Protein AF-0000000087542275 (afdb_homodimer)

pLDDT: mean 75.34, std 24.08, range [30.52, 98.19]

Foldseek 3Di:
DDEAEDEPVVCVVCVVVLQVCLVVNKYFYDYVRHTDDIDHDPVVVCVQQVPDPVVVVLVPPVPRPPPPPPSPRPPPPPDPPPPD/DDEAEDEPVVCVVCVVVLQVCLVVNKYFYDYVRHTDDIDHDPVVVCVQQVPDPVVVVLVPPVPRPPPPPPSPRPPPPPDPPPPD

Structure (mmCIF, N/CA/C/O backbone):
data_AF-0000000087542275-model_v1
#
loop_
_entity.id
_entity.type
_entity.pdbx_description
1 polymer Antitoxin
#
loop_
_atom_site.group_PDB
_atom_site.id
_atom_site.type_symbol
_atom_site.label_atom_id
_atom_site.label_alt_id
_atom_site.label_comp_id
_atom_site.label_asym_id
_atom_site.label_entity_id
_atom_site.label_seq_id
_atom_site.pdbx_PDB_ins_code
_atom_site.Cartn_x
_atom_site.Cartn_y
_atom_site.Cartn_z
_atom_site.occupancy
_atom_site.B_iso_or_equiv
_atom_site.auth_seq_id
_atom_site.auth_comp_id
_atom_site.auth_asym_id
_atom_site.auth_atom_id
_atom_site.pdbx_PDB_model_num
ATOM 1 N N . MET A 1 1 ? 1.525 12.32 -10.102 1 66.62 1 MET A N 1
ATOM 2 C CA . MET A 1 1 ? 1.725 10.883 -9.914 1 66.62 1 MET A CA 1
ATOM 3 C C . MET A 1 1 ? 0.567 10.086 -10.516 1 66.62 1 MET A C 1
ATOM 5 O O . MET A 1 1 ? -0.573 10.555 -10.523 1 66.62 1 MET A O 1
ATOM 9 N N . SER A 1 2 ? 0.962 8.977 -11.32 1 83.31 2 SER A N 1
ATOM 10 C CA . SER A 1 2 ? -0.06 8.18 -11.992 1 83.31 2 SER A CA 1
ATOM 11 C C . SER A 1 2 ? -0.613 7.102 -11.07 1 83.31 2 SER A C 1
ATOM 13 O O . SER A 1 2 ? 0.097 6.602 -10.195 1 83.31 2 SER A O 1
ATOM 15 N N . ILE A 1 3 ? -1.904 7 -11.227 1 88.25 3 ILE A N 1
ATOM 16 C CA . ILE A 1 3 ? -2.547 5.922 -10.477 1 88.25 3 ILE A CA 1
ATOM 17 C C . ILE A 1 3 ? -2.74 4.711 -11.383 1 88.25 3 ILE A C 1
ATOM 19 O O . ILE A 1 3 ? -3.248 4.84 -12.5 1 88.25 3 ILE A O 1
ATOM 23 N N . THR A 1 4 ? -2.221 3.615 -10.953 1 93.44 4 THR A N 1
ATOM 24 C CA . THR A 1 4 ? -2.453 2.354 -11.648 1 93.44 4 THR A CA 1
ATOM 25 C C . THR A 1 4 ? -3.549 1.548 -10.953 1 93.44 4 THR A C 1
ATOM 27 O O . THR A 1 4 ? -3.605 1.499 -9.727 1 93.44 4 THR A O 1
ATOM 30 N N . THR A 1 5 ? -4.418 0.932 -11.773 1 93.69 5 THR A N 1
ATOM 31 C CA . THR A 1 5 ? -5.461 0.082 -11.211 1 93.69 5 THR A CA 1
ATOM 32 C C . THR A 1 5 ? -5.371 -1.332 -11.773 1 93.69 5 THR A C 1
ATOM 34 O O . THR A 1 5 ? -5.156 -1.512 -12.977 1 93.69 5 THR A O 1
ATOM 37 N N . MET A 1 6 ? -5.523 -2.291 -10.906 1 94.69 6 MET A N 1
ATOM 38 C CA . MET A 1 6 ? -5.578 -3.689 -11.32 1 94.69 6 MET A CA 1
ATOM 39 C C . MET A 1 6 ? -6.578 -4.473 -10.477 1 94.69 6 MET A C 1
ATOM 41 O O . MET A 1 6 ? -6.809 -4.141 -9.312 1 94.69 6 MET A O 1
ATOM 45 N N . SER A 1 7 ? -7.117 -5.484 -11.133 1 95.94 7 SER A N 1
ATOM 46 C CA . SER A 1 7 ? -7.984 -6.375 -10.367 1 95.94 7 SER A CA 1
ATOM 47 C C . SER A 1 7 ? -7.176 -7.27 -9.43 1 95.94 7 SER A C 1
ATOM 49 O O . SER A 1 7 ? -5.977 -7.473 -9.648 1 95.94 7 SER A O 1
ATOM 51 N N . SER A 1 8 ? -7.816 -7.758 -8.445 1 96.94 8 SER A N 1
ATOM 52 C CA . SER A 1 8 ? -7.191 -8.727 -7.551 1 96.94 8 SER A CA 1
ATOM 53 C C . SER A 1 8 ? -6.574 -9.883 -8.336 1 96.94 8 SER A C 1
ATOM 55 O O . SER A 1 8 ? -5.473 -10.336 -8.016 1 96.94 8 SER A O 1
ATOM 57 N N . ARG A 1 9 ? -7.285 -10.328 -9.383 1 96.19 9 ARG A N 1
ATOM 58 C CA . ARG A 1 9 ? -6.793 -11.422 -10.211 1 96.19 9 ARG A CA 1
ATOM 59 C C . ARG A 1 9 ? -5.5 -11.031 -10.922 1 96.19 9 ARG A C 1
ATOM 61 O O . ARG A 1 9 ? -4.527 -11.789 -10.906 1 96.19 9 ARG A O 1
ATOM 68 N N . GLU A 1 10 ? -5.512 -9.898 -11.547 1 96.31 10 GLU A N 1
ATOM 69 C CA . GLU A 1 10 ? -4.316 -9.398 -12.219 1 96.31 10 GLU A CA 1
ATOM 70 C C . GLU A 1 10 ? -3.154 -9.25 -11.234 1 96.31 10 GLU A C 1
ATOM 72 O O . GLU A 1 10 ? -2.023 -9.633 -11.539 1 96.31 10 GLU A O 1
ATOM 77 N N . PHE A 1 11 ? -3.43 -8.75 -10.102 1 97.56 11 PHE A N 1
ATOM 78 C CA . PHE A 1 11 ? -2.451 -8.531 -9.039 1 97.56 11 PHE A CA 1
ATOM 79 C C . PHE A 1 11 ? -1.828 -9.852 -8.602 1 97.56 11 PHE A C 1
ATOM 81 O O . PHE A 1 11 ? -0.606 -9.953 -8.469 1 97.56 11 PHE A O 1
ATOM 88 N N . ASN A 1 12 ? -2.662 -10.812 -8.398 1 96.19 12 ASN A N 1
ATOM 89 C CA . ASN A 1 12 ? -2.195 -12.133 -7.984 1 96.19 12 ASN A CA 1
ATOM 90 C C . ASN A 1 12 ? -1.297 -12.766 -9.039 1 96.19 12 ASN A C 1
ATOM 92 O O . ASN A 1 12 ? -0.37 -13.5 -8.711 1 96.19 12 ASN A O 1
ATOM 96 N N . HIS A 1 13 ? -1.535 -12.43 -10.266 1 95.38 13 HIS A N 1
ATOM 97 C CA . HIS A 1 13 ? -0.798 -13.039 -11.367 1 95.38 13 HIS A CA 1
ATOM 98 C C . HIS A 1 13 ? 0.465 -12.25 -11.688 1 95.38 13 HIS A C 1
ATOM 100 O O . HIS A 1 13 ? 1.411 -12.789 -12.266 1 95.38 13 HIS A O 1
ATOM 106 N N . ASP A 1 14 ? 0.459 -11.016 -11.297 1 97.31 14 ASP A N 1
ATOM 107 C CA . ASP A 1 14 ? 1.556 -10.148 -11.719 1 97.31 14 ASP A CA 1
ATOM 108 C C . ASP A 1 14 ? 1.982 -9.219 -10.586 1 97.31 14 ASP A C 1
ATOM 110 O O . ASP A 1 14 ? 1.9 -7.996 -10.711 1 97.31 14 ASP A O 1
ATOM 114 N N . THR A 1 15 ? 2.559 -9.805 -9.547 1 97.75 15 THR A N 1
ATOM 115 C CA . THR A 1 15 ? 3.043 -9.031 -8.414 1 97.75 15 THR A CA 1
ATOM 116 C C . THR A 1 15 ? 4.25 -8.18 -8.805 1 97.75 15 THR A C 1
ATOM 118 O O . THR A 1 15 ? 4.418 -7.066 -8.312 1 97.75 15 THR A O 1
ATOM 121 N N . SER A 1 16 ? 5.07 -8.695 -9.688 1 97.38 16 SER A N 1
ATOM 122 C CA . SER A 1 16 ? 6.25 -7.969 -10.141 1 97.38 16 SER A CA 1
ATOM 123 C C . SER A 1 16 ? 5.859 -6.699 -10.891 1 97.38 16 SER A C 1
ATOM 125 O O . SER A 1 16 ? 6.449 -5.637 -10.672 1 97.38 16 SER A O 1
ATOM 127 N N . GLY A 1 17 ? 4.871 -6.816 -11.766 1 97.69 17 GLY A N 1
ATOM 128 C CA . GLY A 1 17 ? 4.352 -5.648 -12.461 1 97.69 17 GLY A CA 1
ATOM 129 C C . GLY A 1 17 ? 3.738 -4.621 -11.523 1 97.69 17 GLY A C 1
ATOM 130 O O . GLY A 1 17 ? 3.939 -3.418 -11.703 1 97.69 17 GLY A O 1
ATOM 131 N N . ALA A 1 18 ? 3.01 -5.082 -10.57 1 98.12 18 ALA A N 1
ATOM 132 C CA . ALA A 1 18 ? 2.422 -4.195 -9.57 1 98.12 18 ALA A CA 1
ATOM 133 C C . ALA A 1 18 ? 3.502 -3.43 -8.812 1 98.12 18 ALA A C 1
ATOM 135 O O . ALA A 1 18 ? 3.4 -2.213 -8.633 1 98.12 18 ALA A O 1
ATOM 136 N N . LYS A 1 19 ? 4.531 -4.141 -8.375 1 98.06 19 LYS A N 1
ATOM 137 C CA . LYS A 1 19 ? 5.641 -3.512 -7.664 1 98.06 19 LYS A CA 1
ATOM 138 C C . LYS A 1 19 ? 6.316 -2.453 -8.531 1 98.06 19 LYS A C 1
ATOM 140 O O . LYS A 1 19 ? 6.613 -1.354 -8.055 1 98.06 19 LYS A O 1
ATOM 145 N N . LYS A 1 20 ? 6.516 -2.736 -9.75 1 97.69 20 LYS A N 1
ATOM 146 C CA . LYS A 1 20 ? 7.145 -1.784 -10.664 1 97.69 20 LYS A CA 1
ATOM 147 C C . LYS A 1 20 ? 6.266 -0.552 -10.859 1 97.69 20 LYS A C 1
ATOM 149 O O . LYS A 1 20 ? 6.766 0.573 -10.906 1 97.69 20 LYS A O 1
ATOM 154 N N . ALA A 1 21 ? 5.012 -0.749 -10.938 1 97.25 21 ALA A N 1
ATOM 155 C CA . ALA A 1 21 ? 4.059 0.328 -11.188 1 97.25 21 ALA A CA 1
ATOM 156 C C . ALA A 1 21 ? 4.035 1.32 -10.023 1 97.25 21 ALA A C 1
ATOM 158 O O . ALA A 1 21 ? 3.703 2.494 -10.211 1 97.25 21 ALA A O 1
ATOM 159 N N . THR A 1 22 ? 4.449 0.895 -8.836 1 97.38 22 THR A N 1
ATOM 160 C CA . THR A 1 22 ? 4.438 1.778 -7.68 1 97.38 22 THR A CA 1
ATOM 161 C C . TH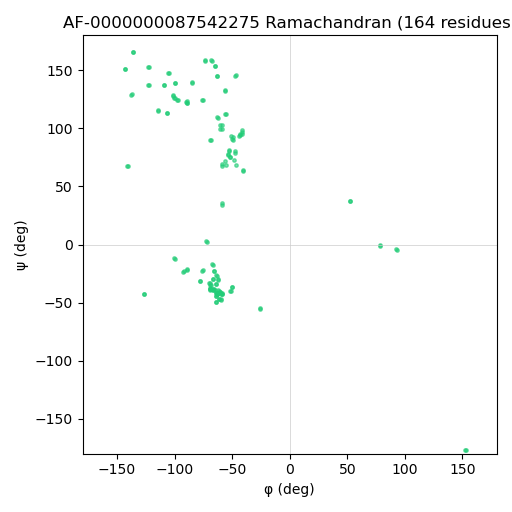R A 1 22 ? 5.461 2.898 -7.84 1 97.38 22 THR A C 1
ATOM 163 O O . THR A 1 22 ? 5.41 3.902 -7.129 1 97.38 22 THR A O 1
ATOM 166 N N . ARG A 1 23 ? 6.402 2.74 -8.742 1 95.94 23 ARG A N 1
ATOM 167 C CA . ARG A 1 23 ? 7.387 3.787 -8.984 1 95.94 23 ARG A CA 1
ATOM 168 C C . ARG A 1 23 ? 6.723 5.051 -9.523 1 95.94 23 ARG A C 1
ATOM 170 O O . ARG A 1 23 ? 7.223 6.156 -9.32 1 95.94 23 ARG A O 1
ATOM 177 N N . GLU A 1 24 ? 5.613 4.785 -10.156 1 93.88 24 GLU A N 1
ATOM 178 C CA . GLU A 1 24 ? 4.926 5.898 -10.805 1 93.88 24 GLU A CA 1
ATOM 179 C C . GLU A 1 24 ? 3.758 6.391 -9.953 1 93.88 24 GLU A C 1
ATOM 181 O O . GLU A 1 24 ? 3.16 7.426 -10.25 1 93.88 24 GLU A O 1
ATOM 186 N N . GLY A 1 25 ? 3.383 5.672 -8.953 1 93.38 25 GLY A N 1
ATOM 187 C CA . GLY A 1 25 ? 2.268 6.039 -8.094 1 93.38 25 GLY A CA 1
ATOM 188 C C . GLY A 1 25 ? 1.585 4.844 -7.457 1 93.38 25 GLY A C 1
ATOM 189 O O . GLY A 1 25 ? 2.025 3.707 -7.633 1 93.38 25 GLY A O 1
ATOM 190 N N . PRO A 1 26 ? 0.55 5.074 -6.734 1 94.62 26 PRO A N 1
ATOM 191 C CA . PRO A 1 26 ? -0.158 3.977 -6.074 1 94.62 26 PRO A CA 1
ATOM 192 C C . PRO A 1 26 ? -0.77 2.986 -7.062 1 94.62 26 PRO A C 1
ATOM 194 O O . PRO A 1 26 ? -1.179 3.375 -8.156 1 94.62 26 PRO A O 1
ATOM 197 N N . VAL A 1 27 ? -0.753 1.764 -6.668 1 96.44 27 VAL A N 1
ATOM 198 C CA . VAL A 1 27 ? -1.467 0.722 -7.398 1 96.44 27 VAL A CA 1
ATOM 199 C C . VAL A 1 27 ? -2.711 0.304 -6.617 1 96.44 27 VAL A C 1
ATOM 201 O O . VAL A 1 27 ? -2.607 -0.305 -5.551 1 96.44 27 VAL A O 1
ATOM 204 N N . ILE A 1 28 ? -3.836 0.611 -7.191 1 95.81 28 ILE A N 1
ATOM 205 C CA . ILE A 1 28 ? -5.109 0.262 -6.566 1 95.81 28 ILE A CA 1
ATOM 206 C C . ILE A 1 28 ? -5.539 -1.132 -7.016 1 95.81 28 ILE A C 1
ATOM 208 O O . ILE A 1 28 ? -5.641 -1.4 -8.219 1 95.81 28 ILE A O 1
ATOM 212 N N . ILE A 1 29 ? -5.707 -1.959 -6.059 1 96.62 29 ILE A N 1
ATOM 213 C CA . ILE A 1 29 ? -6.164 -3.32 -6.312 1 96.62 29 ILE A CA 1
ATOM 214 C C . ILE A 1 29 ? -7.66 -3.422 -6.031 1 96.62 29 ILE A C 1
ATOM 216 O O . ILE A 1 29 ? -8.125 -3.062 -4.945 1 96.62 29 ILE A O 1
ATOM 220 N N . THR A 1 30 ? -8.391 -3.904 -7.027 1 95.31 30 THR A N 1
ATOM 221 C CA . THR A 1 30 ? -9.836 -3.982 -6.879 1 95.31 30 THR A CA 1
ATOM 222 C C . THR A 1 30 ? -10.281 -5.426 -6.648 1 95.31 30 THR A C 1
ATOM 224 O O . THR A 1 30 ? -9.617 -6.363 -7.102 1 95.31 30 THR A O 1
ATOM 227 N N . ASP A 1 31 ? -11.273 -5.602 -5.926 1 94.25 31 ASP A N 1
ATOM 228 C CA . ASP A 1 31 ? -12.023 -6.848 -5.773 1 94.25 31 ASP A CA 1
ATOM 229 C C . ASP A 1 31 ? -13.445 -6.703 -6.309 1 94.25 31 ASP A C 1
ATOM 231 O O . ASP A 1 31 ? -14.25 -5.953 -5.75 1 94.25 31 ASP A O 1
ATOM 235 N N . ARG A 1 32 ? -13.695 -7.473 -7.34 1 92.81 32 ARG A N 1
ATOM 236 C CA . ARG A 1 32 ? -14.984 -7.391 -8.023 1 92.81 32 ARG A CA 1
ATOM 237 C C . ARG A 1 32 ? -15.312 -5.953 -8.406 1 92.81 32 ARG A C 1
ATOM 239 O O . ARG A 1 32 ? -16.422 -5.477 -8.164 1 92.81 32 ARG A O 1
ATOM 246 N N . GLY A 1 33 ? -14.297 -5.172 -8.82 1 89.75 33 GLY A N 1
ATOM 247 C CA . GLY A 1 33 ? -14.461 -3.842 -9.383 1 89.75 33 GLY A CA 1
ATOM 248 C C . GLY A 1 33 ? -14.375 -2.742 -8.344 1 89.75 33 GLY A C 1
ATOM 249 O O . GLY A 1 33 ? -14.367 -1.557 -8.68 1 89.75 33 GLY A O 1
ATOM 250 N N . LYS A 1 34 ? -14.25 -3.098 -7.102 1 90 34 LYS A N 1
ATOM 251 C CA . LYS A 1 34 ? -14.172 -2.104 -6.035 1 90 34 LYS A CA 1
ATOM 252 C C . LYS A 1 34 ? -12.773 -2.041 -5.438 1 90 34 LYS A C 1
ATOM 254 O O . LYS A 1 34 ? -12.141 -3.076 -5.207 1 90 34 LYS A O 1
ATOM 259 N N . PRO A 1 35 ? -12.336 -0.848 -5.215 1 93.62 35 PRO A N 1
ATOM 260 C CA . PRO A 1 35 ? -11.031 -0.764 -4.559 1 93.62 35 PRO A CA 1
ATOM 261 C C . PRO A 1 35 ? -10.992 -1.517 -3.229 1 93.62 35 PRO A C 1
ATOM 263 O O . PRO A 1 35 ? -11.906 -1.392 -2.416 1 93.62 35 PRO A O 1
ATOM 266 N N . ALA A 1 36 ? -9.938 -2.305 -3.074 1 95.94 36 ALA A N 1
ATOM 267 C CA . ALA A 1 36 ? -9.828 -3.115 -1.862 1 95.94 36 ALA A CA 1
ATOM 268 C C . ALA A 1 36 ? -8.484 -2.883 -1.167 1 95.94 36 ALA A C 1
ATOM 270 O O . ALA A 1 36 ? -8.43 -2.777 0.06 1 95.94 36 ALA A O 1
ATOM 271 N N . HIS A 1 37 ? -7.426 -2.811 -1.898 1 97.38 37 HIS A N 1
ATOM 272 C CA . HIS A 1 37 ? -6.078 -2.631 -1.368 1 97.38 37 HIS A CA 1
ATOM 273 C C . HIS A 1 37 ? -5.301 -1.604 -2.18 1 97.38 37 HIS A C 1
ATOM 275 O O . HIS A 1 37 ? -5.719 -1.224 -3.275 1 9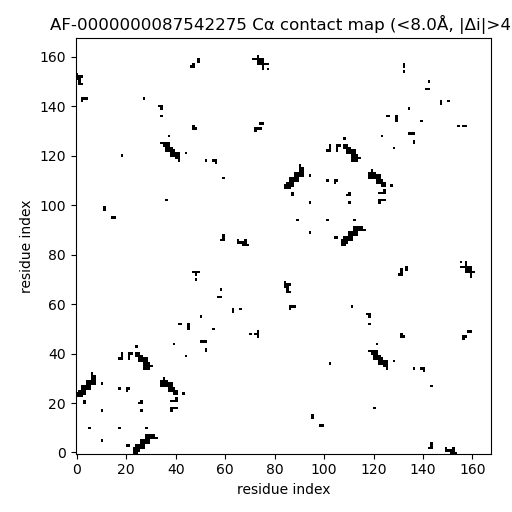7.38 37 HIS A O 1
ATOM 281 N N . VAL A 1 38 ? -4.18 -1.152 -1.625 1 97.12 38 VAL A N 1
ATOM 282 C CA . VAL A 1 38 ? -3.273 -0.245 -2.32 1 97.12 38 VAL A CA 1
ATOM 283 C C . VAL A 1 38 ? -1.827 -0.672 -2.082 1 97.12 38 VAL A C 1
ATOM 285 O O . VAL A 1 38 ? -1.432 -0.939 -0.945 1 97.12 38 VAL A O 1
ATOM 288 N N . LEU A 1 39 ? -1.149 -0.783 -3.121 1 98.19 39 LEU A N 1
ATOM 289 C CA . LEU A 1 39 ? 0.289 -1.019 -3.055 1 98.19 39 LEU A CA 1
ATOM 290 C C . LEU A 1 39 ? 1.063 0.269 -3.314 1 98.19 39 LEU A C 1
ATOM 292 O O . LEU A 1 39 ? 0.783 0.984 -4.277 1 98.19 39 LEU A O 1
ATOM 296 N N . LEU A 1 40 ? 1.976 0.584 -2.4 1 97.06 40 LEU A N 1
ATOM 297 C CA . LEU A 1 40 ? 2.818 1.771 -2.502 1 97.06 40 LEU A CA 1
ATOM 298 C C . LEU A 1 40 ? 4.297 1.39 -2.492 1 97.06 40 LEU A C 1
ATOM 300 O O . LEU A 1 40 ? 4.672 0.365 -1.92 1 97.06 40 LEU A O 1
ATOM 304 N N . SER A 1 41 ? 5.07 2.275 -3.143 1 97 41 SER A N 1
ATOM 305 C CA . SER A 1 41 ? 6.492 2.201 -2.826 1 97 41 SER A CA 1
ATOM 306 C C . SER A 1 41 ? 6.766 2.639 -1.391 1 97 41 SER A C 1
ATOM 308 O O . SER A 1 41 ? 5.977 3.387 -0.805 1 97 41 SER A O 1
ATOM 310 N N . ILE A 1 42 ? 7.836 2.213 -0.929 1 94.19 42 ILE A N 1
ATOM 311 C CA . ILE A 1 42 ? 8.18 2.592 0.437 1 94.19 42 ILE A CA 1
ATOM 312 C C . ILE A 1 42 ? 8.375 4.105 0.521 1 94.19 42 ILE A C 1
ATOM 314 O O . ILE A 1 42 ? 8.031 4.727 1.529 1 94.19 42 ILE A O 1
ATOM 318 N N . GLU A 1 43 ? 8.859 4.738 -0.462 1 91.94 43 GLU A N 1
ATOM 319 C CA . GLU A 1 43 ? 9.062 6.184 -0.503 1 91.94 43 GLU A CA 1
ATOM 320 C C . GLU A 1 43 ? 7.734 6.93 -0.412 1 91.94 43 GLU A C 1
ATOM 322 O O . GLU A 1 43 ? 7.617 7.91 0.326 1 91.94 43 GLU A O 1
ATOM 327 N N . GLU A 1 44 ? 6.758 6.422 -1.126 1 91.19 44 GLU A N 1
ATOM 328 C CA . GLU A 1 44 ? 5.449 7.07 -1.095 1 91.19 44 GLU A CA 1
ATOM 329 C C . GLU A 1 44 ? 4.777 6.895 0.263 1 91.19 44 GLU A C 1
ATOM 331 O O . GLU A 1 44 ? 4.137 7.816 0.768 1 91.19 44 GLU A O 1
ATOM 336 N N . TYR A 1 45 ? 4.961 5.797 0.792 1 91.06 45 TYR A N 1
ATOM 337 C CA . TYR A 1 45 ? 4.41 5.551 2.119 1 91.06 45 TYR A CA 1
ATOM 338 C C . TYR A 1 45 ? 5.035 6.484 3.152 1 91.06 45 TYR A C 1
ATOM 340 O O . TYR A 1 45 ? 4.336 7.016 4.02 1 91.06 45 TYR A O 1
ATOM 348 N N . GLN A 1 46 ? 6.285 6.668 3.074 1 88.44 46 GLN A N 1
ATOM 349 C CA . GLN A 1 46 ? 6.992 7.578 3.973 1 88.44 46 GLN A CA 1
ATOM 350 C C . GLN A 1 46 ? 6.473 9.008 3.834 1 88.44 46 GLN A C 1
ATOM 352 O O . GLN A 1 46 ? 6.293 9.703 4.832 1 88.44 46 GLN A O 1
ATOM 357 N N . LYS A 1 47 ? 6.25 9.336 2.664 1 85.81 47 LYS A N 1
ATOM 358 C CA . LYS A 1 47 ? 5.703 10.664 2.42 1 85.81 47 LYS A CA 1
ATOM 359 C C . LYS A 1 47 ? 4.32 10.82 3.047 1 85.81 47 LYS A C 1
ATOM 361 O O . LYS A 1 47 ? 4.02 11.852 3.648 1 85.81 47 LYS A O 1
ATOM 366 N N . LEU A 1 48 ? 3.562 9.867 2.914 1 84.06 48 LEU A N 1
ATOM 367 C CA . LEU A 1 48 ? 2.191 9.906 3.412 1 84.06 48 LEU A CA 1
ATOM 368 C C . LEU A 1 48 ? 2.168 9.906 4.938 1 84.06 48 LEU A C 1
ATOM 370 O O . LEU A 1 48 ? 1.342 10.586 5.547 1 84.06 48 LEU A O 1
ATOM 374 N N . THR A 1 49 ? 3.086 9.125 5.473 1 84.19 49 THR A N 1
ATOM 375 C CA . THR A 1 49 ? 3.045 8.953 6.922 1 84.19 49 THR A CA 1
ATOM 376 C C . THR A 1 49 ? 3.941 9.977 7.609 1 84.19 49 THR A C 1
ATOM 378 O O . THR A 1 49 ? 3.801 10.227 8.812 1 84.19 49 THR A O 1
ATOM 381 N N . GLY A 1 50 ? 4.895 10.461 6.883 1 80.06 50 GLY A N 1
ATOM 382 C CA . GLY A 1 50 ? 5.895 11.328 7.48 1 80.06 50 GLY A CA 1
ATOM 383 C C . GLY A 1 50 ? 6.953 10.57 8.258 1 80.06 50 GLY A C 1
ATOM 384 O O . GLY A 1 50 ? 7.797 11.18 8.922 1 80.06 50 GLY A O 1
ATOM 385 N N . ILE A 1 51 ? 6.738 9.273 8.258 1 71.5 51 ILE A N 1
ATOM 386 C CA . ILE A 1 51 ? 7.676 8.43 8.992 1 71.5 51 ILE A CA 1
ATOM 387 C C . ILE A 1 51 ? 8.82 8.008 8.07 1 71.5 51 ILE A C 1
ATOM 389 O O . ILE A 1 51 ? 8.586 7.539 6.957 1 71.5 51 ILE A O 1
ATOM 393 N N . GLY A 1 52 ? 10.023 8.312 8.461 1 67.94 52 GLY A N 1
ATOM 394 C CA . GLY A 1 52 ? 11.195 8.031 7.648 1 67.94 52 GLY A CA 1
ATOM 395 C C . GLY A 1 52 ? 11.438 6.551 7.449 1 67.94 52 GLY A C 1
ATOM 396 O O . GLY A 1 52 ? 10.914 5.723 8.195 1 67.94 52 GLY A O 1
ATOM 397 N N . ALA A 1 53 ? 12.047 6.23 6.426 1 63.91 53 ALA A N 1
ATOM 398 C CA . ALA A 1 53 ? 12.391 4.859 6.062 1 63.91 53 ALA A CA 1
ATOM 399 C C . ALA A 1 53 ? 13.078 4.145 7.223 1 63.91 53 ALA A C 1
ATOM 401 O O . ALA A 1 53 ? 12.828 2.961 7.469 1 63.91 53 ALA A O 1
ATOM 402 N N . SER A 1 54 ? 13.844 4.93 7.867 1 66.62 54 SER A N 1
ATOM 403 C CA . SER A 1 54 ? 14.609 4.336 8.961 1 66.62 54 SER A CA 1
ATOM 404 C C . SER A 1 54 ? 13.688 3.875 10.086 1 66.62 54 SER A C 1
ATOM 406 O O . SER A 1 54 ? 13.914 2.826 10.695 1 66.62 54 SER A O 1
ATOM 408 N N . ILE A 1 55 ? 12.734 4.648 10.305 1 69.31 55 ILE A N 1
ATOM 409 C CA . ILE A 1 55 ? 11.812 4.281 11.375 1 69.31 55 ILE A CA 1
ATOM 410 C C . ILE A 1 55 ? 11 3.061 10.945 1 69.31 55 ILE A C 1
ATOM 412 O O . ILE A 1 55 ? 10.742 2.166 11.758 1 69.31 55 ILE A O 1
ATOM 416 N N . VAL A 1 56 ? 10.719 2.959 9.656 1 70.56 56 VAL A N 1
ATOM 417 C CA . VAL A 1 56 ? 9.977 1.815 9.133 1 70.56 56 VAL A CA 1
ATOM 418 C C . VAL A 1 56 ? 10.82 0.548 9.273 1 70.56 56 VAL A C 1
ATOM 420 O O . VAL A 1 56 ? 10.305 -0.511 9.633 1 70.56 56 VAL A O 1
ATOM 423 N N . GLU A 1 57 ? 12.086 0.754 9.008 1 73.5 57 GLU A N 1
ATOM 424 C CA . GLU A 1 57 ? 13.008 -0.37 9.148 1 73.5 57 GLU A CA 1
ATOM 425 C C . GLU A 1 57 ? 13.039 -0.881 10.586 1 73.5 57 GLU A C 1
ATOM 427 O O . GLU A 1 57 ? 13.094 -2.09 10.82 1 73.5 57 GLU A O 1
ATOM 432 N N . LEU A 1 58 ? 13 0.092 11.516 1 69.75 58 LEU A N 1
ATOM 433 C CA . LEU A 1 58 ? 13.031 -0.267 12.93 1 69.75 58 LEU A CA 1
ATOM 434 C C . LEU A 1 58 ? 11.766 -1.011 13.328 1 69.75 58 LEU A C 1
ATOM 436 O O . LEU A 1 58 ? 11.805 -1.904 14.18 1 69.75 58 LEU A O 1
ATOM 440 N N . LEU A 1 59 ? 10.766 -0.667 12.633 1 65.94 59 LEU A N 1
ATOM 441 C CA . LEU A 1 59 ? 9.477 -1.273 12.961 1 65.94 59 LEU A CA 1
ATOM 442 C C . LEU A 1 59 ? 9.391 -2.693 12.406 1 65.94 59 LEU A C 1
ATOM 444 O O . LEU A 1 59 ? 8.641 -3.521 12.93 1 65.94 59 LEU A O 1
ATOM 448 N N . VAL A 1 60 ? 10.039 -2.9 11.305 1 66.38 60 VAL A N 1
ATOM 449 C CA . VAL A 1 60 ? 9.992 -4.191 10.625 1 66.38 60 VAL A CA 1
ATOM 450 C C . VAL A 1 60 ? 10.859 -5.203 11.375 1 66.38 60 VAL A C 1
ATOM 452 O O . VAL A 1 60 ? 10.633 -6.41 11.281 1 66.38 60 VAL A O 1
ATOM 455 N N . MET A 1 61 ? 11.75 -4.633 12.109 1 59.34 61 MET A N 1
ATOM 456 C CA . MET A 1 61 ? 12.656 -5.574 12.758 1 59.34 61 MET A CA 1
ATOM 457 C C . MET A 1 61 ? 11.906 -6.484 13.719 1 59.34 61 MET A C 1
ATOM 459 O O . MET A 1 61 ? 11 -6.031 14.43 1 59.34 61 MET A O 1
ATOM 463 N N . PRO A 1 62 ? 11.836 -7.754 13.281 1 54.56 62 PRO A N 1
ATOM 464 C CA . PRO A 1 62 ? 11.133 -8.773 14.07 1 54.56 62 PRO A CA 1
ATOM 465 C C . PRO A 1 62 ? 11.102 -8.445 15.562 1 54.56 62 PRO A C 1
ATOM 467 O O . PRO A 1 62 ? 10.117 -8.758 16.25 1 54.56 62 PRO A O 1
ATOM 470 N N . ASP A 1 63 ? 12.164 -8.234 16.125 1 47.88 63 ASP A N 1
ATOM 471 C CA . ASP A 1 63 ? 12.219 -8.086 17.578 1 47.88 63 ASP A CA 1
ATOM 472 C C . ASP A 1 63 ? 11.633 -6.75 18.031 1 47.88 63 ASP A C 1
ATOM 474 O O . ASP A 1 63 ? 11.766 -6.355 19.188 1 47.88 63 ASP A O 1
ATOM 478 N N . ALA A 1 64 ? 11.172 -6.113 17.016 1 48.31 64 ALA A N 1
ATOM 479 C CA . ALA A 1 64 ? 10.711 -4.809 17.5 1 48.31 64 ALA A CA 1
ATOM 480 C C . ALA A 1 64 ? 9.383 -4.934 18.234 1 48.31 64 ALA A C 1
ATOM 482 O O . ALA A 1 64 ? 8.547 -5.766 17.891 1 48.31 64 ALA A O 1
ATOM 483 N N . PRO A 1 65 ? 9.312 -4.484 19.453 1 45.31 65 PRO A N 1
ATOM 484 C CA . PRO A 1 65 ? 8.047 -4.527 20.188 1 45.31 65 PRO A CA 1
ATOM 485 C C . PRO A 1 65 ? 6.863 -4.02 19.375 1 45.31 65 PRO A C 1
ATOM 487 O O . PRO A 1 65 ? 7.051 -3.291 18.391 1 45.31 65 PRO A O 1
ATOM 490 N N . ASP A 1 66 ? 5.699 -4.605 19.578 1 43.81 66 ASP A N 1
ATOM 491 C CA . ASP A 1 66 ? 4.434 -4.152 19 1 43.81 66 ASP A CA 1
ATOM 492 C C . ASP A 1 66 ? 4.328 -2.631 19.031 1 43.81 66 ASP A C 1
ATOM 494 O O . ASP A 1 66 ? 4.078 -2.039 20.078 1 43.81 66 ASP A O 1
ATOM 498 N N . ILE A 1 67 ? 5.203 -2.064 18.344 1 43.97 67 ILE A N 1
ATOM 499 C CA . ILE A 1 67 ? 5.051 -0.614 18.328 1 43.97 67 ILE A CA 1
ATOM 500 C C . ILE A 1 67 ? 3.682 -0.241 17.766 1 43.97 67 ILE A C 1
ATOM 502 O O . ILE A 1 67 ? 3.324 -0.651 16.656 1 43.97 67 ILE A O 1
ATOM 506 N N . ASP A 1 68 ? 2.725 0.068 18.719 1 42.06 68 ASP A N 1
ATOM 507 C CA . ASP A 1 68 ? 1.436 0.633 18.328 1 42.06 68 ASP A CA 1
ATOM 508 C C . ASP A 1 68 ? 1.621 1.865 17.453 1 42.06 68 ASP A C 1
ATOM 510 O O . ASP A 1 68 ? 2.152 2.883 17.906 1 42.06 68 ASP A O 1
ATOM 514 N N . PHE A 1 69 ? 1.847 1.633 16.266 1 45.62 69 PHE A N 1
ATOM 515 C CA . PHE A 1 69 ? 2.01 2.742 15.336 1 45.62 69 PHE A CA 1
ATOM 516 C C . PHE A 1 69 ? 0.762 3.619 15.312 1 45.62 69 PHE A C 1
ATOM 518 O O . PHE A 1 69 ? -0.303 3.18 14.875 1 45.62 69 PHE A O 1
ATOM 525 N N . ASP A 1 70 ? 0.522 4.301 16.422 1 41.22 70 ASP A N 1
ATOM 526 C CA . ASP A 1 70 ? -0.529 5.309 16.312 1 41.22 70 ASP A CA 1
ATOM 527 C C . ASP A 1 70 ? -0.251 6.262 15.148 1 41.22 70 ASP A C 1
ATOM 529 O O . ASP A 1 70 ? 0.735 7 15.172 1 41.22 70 ASP A O 1
ATOM 533 N N . THR A 1 71 ? -0.535 5.727 14.055 1 42.69 71 THR A N 1
ATOM 534 C CA . THR A 1 71 ? -0.383 6.543 12.852 1 42.69 71 THR A CA 1
ATOM 535 C C . THR A 1 71 ? -1.042 7.906 13.047 1 42.69 71 THR A C 1
ATOM 537 O O . THR A 1 71 ? -2.236 7.988 13.336 1 42.69 71 THR A O 1
ATOM 540 N N . GLU A 1 72 ? -0.423 8.695 13.812 1 38.34 72 GLU A N 1
ATOM 541 C CA . GLU A 1 72 ? -0.942 10.062 13.781 1 38.34 72 GLU A CA 1
ATOM 542 C C . GLU A 1 72 ? -1.246 10.508 12.359 1 38.34 72 GLU A C 1
ATOM 544 O O . GLU A 1 72 ? -0.416 10.344 11.461 1 38.34 72 GLU A O 1
ATOM 549 N N . ARG A 1 73 ? -2.547 10.305 12.078 1 41.12 73 ARG A N 1
ATOM 550 C CA . ARG A 1 73 ? -3.088 10.781 10.805 1 41.12 73 ARG A CA 1
ATOM 551 C C . ARG A 1 73 ? -2.574 12.18 10.484 1 41.12 73 ARG A C 1
ATOM 553 O O . ARG A 1 73 ? -2.67 13.094 11.305 1 41.12 73 ARG A O 1
ATOM 560 N N . ALA A 1 74 ? -1.591 12.273 9.781 1 39.28 74 ALA A N 1
ATOM 561 C CA . ALA A 1 74 ? -1.243 13.617 9.344 1 39.28 74 ALA A CA 1
ATOM 562 C C . ALA A 1 74 ? -2.414 14.281 8.625 1 39.28 74 ALA A C 1
ATOM 564 O O . ALA A 1 74 ? -2.857 13.805 7.574 1 39.28 74 ALA A O 1
ATOM 565 N N . VAL A 1 75 ? -3.475 14.578 9.406 1 33.78 75 VAL A N 1
ATOM 566 C CA . VAL A 1 75 ? -4.562 15.352 8.812 1 33.78 75 VAL A CA 1
ATOM 567 C C . VAL A 1 75 ? -3.996 16.578 8.109 1 33.78 75 VAL A C 1
ATOM 569 O O . VAL A 1 75 ? -3.336 17.406 8.742 1 33.78 75 VAL A O 1
ATOM 572 N N . ILE A 1 76 ? -3.693 16.438 6.902 1 33.97 76 ILE A N 1
ATOM 573 C CA . ILE A 1 76 ? -3.289 17.594 6.117 1 33.97 76 ILE A CA 1
ATOM 574 C C . ILE A 1 76 ? -4.488 18.516 5.898 1 33.97 76 ILE A C 1
ATOM 576 O O . ILE A 1 76 ? -5.48 18.109 5.285 1 33.97 76 ILE A O 1
ATOM 580 N N . THR A 1 77 ? -4.707 19.484 6.809 1 30.86 77 THR A N 1
ATOM 581 C CA . THR A 1 77 ? -5.66 20.562 6.574 1 30.86 77 THR A CA 1
ATOM 582 C C . THR A 1 77 ? -5.258 21.375 5.352 1 30.86 77 THR A C 1
ATOM 584 O O . THR A 1 77 ? -4.121 21.844 5.254 1 30.86 77 THR A O 1
ATOM 587 N N . PRO A 1 78 ? -5.941 21.156 4.234 1 33.84 78 PRO A N 1
ATOM 588 C CA . PRO A 1 78 ? -5.641 22.047 3.115 1 33.84 78 PRO A CA 1
ATOM 589 C C . PRO A 1 78 ? -5.484 23.5 3.549 1 33.84 78 PRO A C 1
ATOM 591 O O . PRO A 1 78 ? -6.312 24.016 4.305 1 33.84 78 PRO A O 1
ATOM 594 N N . ARG A 1 79 ? -4.223 23.922 3.723 1 35.81 79 ARG A N 1
ATOM 595 C CA . ARG A 1 79 ? -4.129 25.359 3.969 1 35.81 79 ARG A CA 1
ATOM 596 C C . ARG A 1 79 ? -4.777 26.156 2.84 1 35.81 79 ARG A C 1
ATOM 598 O O . ARG A 1 79 ? -4.562 25.859 1.662 1 35.81 79 ARG A O 1
ATOM 605 N N . ALA A 1 80 ? -5.852 26.828 3.057 1 35.75 80 ALA A N 1
ATOM 606 C CA . ALA A 1 80 ? -6.516 27.781 2.166 1 35.75 80 ALA A CA 1
ATOM 607 C C . ALA A 1 80 ? -5.52 28.766 1.576 1 35.75 80 ALA A C 1
ATOM 609 O O . ALA A 1 80 ? -4.773 29.422 2.312 1 35.75 80 ALA A O 1
ATOM 610 N N . VAL A 1 81 ? -4.758 28.359 0.494 1 33.84 81 VAL A N 1
ATOM 611 C CA . VAL A 1 81 ? -4.043 29.453 -0.14 1 33.84 81 VAL A CA 1
ATOM 612 C C . VAL A 1 81 ? -5.012 30.594 -0.437 1 33.84 81 VAL A C 1
ATOM 614 O O . VAL A 1 81 ? -6.082 30.375 -1.012 1 33.84 81 VAL A O 1
ATOM 617 N N . ASP A 1 82 ? -5.074 31.469 0.456 1 32.66 82 ASP A N 1
ATOM 618 C CA . ASP A 1 82 ? -5.773 32.719 0.203 1 32.66 82 ASP A CA 1
ATOM 619 C C . ASP A 1 82 ? -5.277 33.375 -1.084 1 32.66 82 ASP A C 1
ATOM 621 O O . ASP A 1 82 ? -4.117 33.781 -1.172 1 32.66 82 ASP A O 1
ATOM 625 N N . LEU A 1 83 ? -5.684 32.844 -2.203 1 39.16 83 LEU A N 1
ATOM 626 C CA . LEU A 1 83 ? -5.496 33.594 -3.424 1 39.16 83 LEU A CA 1
ATOM 627 C C . LEU A 1 83 ? -6.219 34.938 -3.336 1 39.16 83 LEU A C 1
ATOM 629 O O . LEU A 1 83 ? -6.438 35.594 -4.355 1 39.16 83 LEU A O 1
ATOM 633 N N . SER A 1 84 ? -6.285 35.531 -2.236 1 32.03 84 SER A N 1
ATOM 634 C CA . SER A 1 84 ? -6.641 36.938 -2.457 1 32.03 84 SER A CA 1
ATOM 635 C C . SER A 1 84 ? -5.453 37.75 -2.979 1 32.03 84 SER A C 1
ATOM 637 O O . SER A 1 84 ? -4.301 37.375 -2.742 1 32.03 84 SER A O 1
ATOM 639 N N . MET B 1 1 ? -2.344 -0.524 15.719 1 66.81 1 MET B N 1
ATOM 640 C CA . MET B 1 1 ? -2.326 -1.274 14.469 1 66.81 1 MET B CA 1
ATOM 641 C C . MET B 1 1 ? -1.019 -2.045 14.312 1 66.81 1 MET B C 1
ATOM 643 O O . MET B 1 1 ? 0.032 -1.594 14.773 1 66.81 1 MET B O 1
ATOM 647 N N . SER B 1 2 ? -1.175 -3.404 13.93 1 83.5 2 SER B N 1
ATOM 648 C CA . SER B 1 2 ? 0.005 -4.254 13.805 1 83.5 2 SER B CA 1
ATOM 649 C C . SER B 1 2 ? 0.647 -4.117 12.43 1 83.5 2 SER B C 1
ATOM 651 O O . SER B 1 2 ? -0.041 -3.859 11.438 1 83.5 2 SER B O 1
ATOM 653 N N . ILE B 1 3 ? 1.945 -4.094 12.539 1 88.25 3 ILE B N 1
ATOM 654 C CA . ILE B 1 3 ? 2.689 -4.078 11.281 1 88.25 3 ILE B CA 1
ATOM 655 C C . ILE B 1 3 ? 3.129 -5.492 10.922 1 88.25 3 ILE B C 1
ATOM 657 O O . ILE B 1 3 ? 3.691 -6.207 11.758 1 88.25 3 ILE B O 1
ATOM 661 N N . THR B 1 4 ? 2.762 -5.91 9.766 1 93.5 4 THR B N 1
ATOM 662 C CA . THR B 1 4 ? 3.23 -7.184 9.234 1 93.5 4 THR B CA 1
ATOM 663 C C . THR B 1 4 ? 4.383 -6.973 8.258 1 93.5 4 THR B C 1
ATOM 665 O O . THR B 1 4 ? 4.359 -6.039 7.457 1 93.5 4 THR B O 1
ATOM 668 N N . THR B 1 5 ? 5.391 -7.855 8.352 1 93.75 5 THR B N 1
ATOM 669 C CA . THR B 1 5 ? 6.508 -7.781 7.414 1 93.75 5 THR B CA 1
ATOM 670 C C . THR B 1 5 ? 6.676 -9.102 6.664 1 93.75 5 THR B C 1
ATOM 672 O O . THR B 1 5 ? 6.582 -10.172 7.258 1 93.75 5 THR B O 1
ATOM 675 N N . MET B 1 6 ? 6.906 -8.984 5.383 1 94.75 6 MET B N 1
ATOM 676 C CA . MET B 1 6 ? 7.203 -10.156 4.562 1 94.75 6 MET B CA 1
ATOM 677 C C . MET B 1 6 ? 8.242 -9.82 3.498 1 94.75 6 MET B C 1
ATOM 679 O O . MET B 1 6 ? 8.328 -8.68 3.047 1 94.75 6 MET B O 1
ATOM 683 N N . SER B 1 7 ? 8.977 -10.867 3.156 1 96 7 SER B N 1
ATOM 684 C CA . SER B 1 7 ? 9.906 -10.688 2.047 1 96 7 SER B CA 1
ATOM 685 C C . SER B 1 7 ? 9.172 -10.633 0.712 1 96 7 SER B C 1
ATOM 687 O O . SER B 1 7 ? 8.039 -11.109 0.602 1 96 7 SER B O 1
ATOM 689 N N . SER B 1 8 ? 9.797 -10.062 -0.241 1 97 8 SER B N 1
ATOM 690 C CA . SER B 1 8 ? 9.266 -10.062 -1.598 1 97 8 SER B CA 1
ATOM 691 C C . SER B 1 8 ? 8.891 -11.469 -2.049 1 97 8 SER B C 1
ATOM 693 O O . SER B 1 8 ? 7.848 -11.664 -2.678 1 97 8 SER B O 1
ATOM 695 N N . ARG B 1 9 ? 9.742 -12.438 -1.683 1 96.19 9 ARG B N 1
ATOM 696 C CA . ARG B 1 9 ? 9.477 -13.828 -2.051 1 96.19 9 ARG B CA 1
ATOM 697 C C . ARG B 1 9 ? 8.203 -14.336 -1.396 1 96.19 9 ARG B C 1
ATOM 699 O O . ARG B 1 9 ? 7.355 -14.938 -2.061 1 96.19 9 ARG B O 1
ATOM 706 N N . GLU B 1 10 ? 8.078 -14.133 -0.121 1 96.38 10 GLU B N 1
ATOM 707 C CA . GLU B 1 10 ? 6.871 -14.531 0.601 1 96.38 10 GLU B CA 1
ATOM 708 C C . GLU B 1 10 ? 5.633 -13.852 0.019 1 96.38 10 GLU B C 1
ATOM 710 O O . GLU B 1 10 ? 4.598 -14.5 -0.167 1 96.38 10 GLU B O 1
ATOM 715 N N . PHE B 1 11 ? 5.75 -12.633 -0.287 1 97.62 11 PHE B N 1
ATOM 716 C CA . PHE B 1 11 ? 4.676 -11.82 -0.851 1 97.62 11 PHE B CA 1
ATOM 717 C C . PHE B 1 11 ? 4.227 -12.383 -2.195 1 97.62 11 PHE B C 1
ATOM 719 O O . PHE B 1 11 ? 3.029 -12.531 -2.443 1 97.62 11 PHE B O 1
ATOM 726 N N . ASN B 1 12 ? 5.176 -12.688 -3.01 1 96.19 12 ASN B N 1
ATOM 727 C CA . ASN B 1 12 ? 4.883 -13.25 -4.324 1 96.19 12 ASN B CA 1
ATOM 728 C C . ASN B 1 12 ? 4.168 -14.594 -4.215 1 96.19 12 ASN B C 1
ATOM 730 O O . ASN B 1 12 ? 3.344 -14.93 -5.062 1 96.19 12 ASN B O 1
ATOM 734 N N . HIS B 1 13 ? 4.457 -15.305 -3.174 1 95.38 13 HIS B N 1
ATOM 735 C CA . HIS B 1 13 ? 3.898 -16.641 -3.004 1 95.38 13 HIS B CA 1
ATOM 736 C C . HIS B 1 13 ? 2.559 -16.594 -2.275 1 95.38 13 HIS B C 1
ATOM 738 O O . HIS B 1 13 ? 1.753 -17.516 -2.387 1 95.38 13 HIS B O 1
ATOM 744 N N . ASP B 1 14 ? 2.344 -15.523 -1.575 1 97.31 14 ASP B N 1
ATOM 745 C CA . ASP B 1 14 ? 1.163 -15.477 -0.718 1 97.31 14 ASP B CA 1
ATOM 746 C C . ASP B 1 14 ? 0.521 -14.086 -0.744 1 97.31 14 ASP B C 1
ATOM 748 O O . ASP B 1 14 ? 0.43 -13.422 0.288 1 97.31 14 ASP B O 1
ATOM 752 N N . THR B 1 15 ? -0.031 -13.734 -1.888 1 97.81 15 THR B N 1
ATOM 753 C CA . THR B 1 15 ? -0.709 -12.445 -2.035 1 97.81 15 THR B CA 1
ATOM 754 C C . THR B 1 15 ? -1.998 -12.422 -1.22 1 97.81 15 THR B C 1
ATOM 756 O O . THR B 1 15 ? -2.371 -11.383 -0.674 1 97.81 15 THR B O 1
ATOM 759 N N . SER B 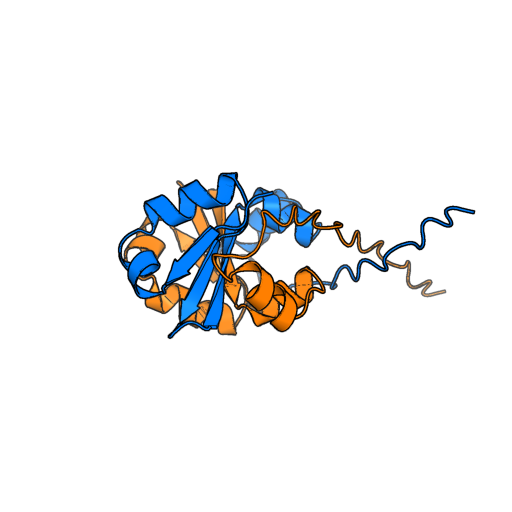1 16 ? -2.664 -13.539 -1.13 1 97.38 16 SER B N 1
ATOM 760 C CA . SER B 1 16 ? -3.906 -13.625 -0.369 1 97.38 16 SER B CA 1
ATOM 761 C C . SER B 1 16 ? -3.664 -13.375 1.115 1 97.38 16 SER B C 1
ATOM 763 O O . SER B 1 16 ? -4.422 -12.641 1.758 1 97.38 16 SER B O 1
ATOM 765 N N . GLY B 1 17 ? -2.611 -13.977 1.647 1 97.69 17 GLY B N 1
ATOM 766 C CA . GLY B 1 17 ? -2.229 -13.727 3.027 1 97.69 17 GLY B CA 1
ATOM 767 C C . GLY B 1 17 ? -1.848 -12.281 3.289 1 97.69 17 GLY B C 1
ATOM 768 O O . GLY B 1 17 ? -2.213 -11.719 4.32 1 97.69 17 GLY B O 1
ATOM 769 N N . ALA B 1 18 ? -1.132 -11.711 2.387 1 98.12 18 ALA B N 1
ATOM 770 C CA . ALA B 1 18 ? -0.759 -10.305 2.494 1 98.12 18 ALA B CA 1
ATOM 771 C C . ALA B 1 18 ? -1.995 -9.414 2.537 1 98.12 18 ALA B C 1
ATOM 773 O O . ALA B 1 18 ? -2.094 -8.516 3.381 1 98.12 18 ALA B O 1
ATOM 774 N N . LYS B 1 19 ? -2.918 -9.656 1.63 1 98.06 19 LYS B N 1
ATOM 775 C CA . LYS B 1 19 ? -4.16 -8.891 1.592 1 98.06 19 LYS B CA 1
ATOM 776 C C . LYS B 1 19 ? -4.926 -9.016 2.906 1 98.06 19 LYS B C 1
ATOM 778 O O . LYS B 1 19 ? -5.418 -8.023 3.441 1 98.06 19 LYS B O 1
ATOM 783 N N . LYS B 1 20 ? -4.992 -10.172 3.439 1 97.69 20 LYS B N 1
ATOM 784 C CA . LYS B 1 20 ? -5.688 -10.391 4.703 1 97.69 20 LYS B CA 1
ATOM 785 C C . LYS B 1 20 ? -4.992 -9.664 5.852 1 97.69 20 LYS B C 1
ATOM 787 O O . LYS B 1 20 ? -5.656 -9.086 6.719 1 97.69 20 LYS B O 1
ATOM 792 N N . ALA B 1 21 ? -3.73 -9.656 5.832 1 97.25 21 ALA B N 1
ATOM 793 C CA . ALA B 1 21 ? -2.938 -9.047 6.898 1 97.25 21 ALA B CA 1
ATOM 794 C C . ALA B 1 21 ? -3.146 -7.539 6.945 1 97.25 21 ALA B C 1
ATOM 796 O O . ALA B 1 21 ? -2.984 -6.914 7.996 1 97.25 21 ALA B O 1
ATOM 797 N N . THR B 1 22 ? -3.566 -6.934 5.84 1 97.38 22 THR B N 1
ATOM 798 C CA . THR B 1 22 ? -3.775 -5.488 5.801 1 97.38 22 THR B CA 1
ATOM 799 C C . THR B 1 22 ? -4.938 -5.086 6.699 1 97.38 22 T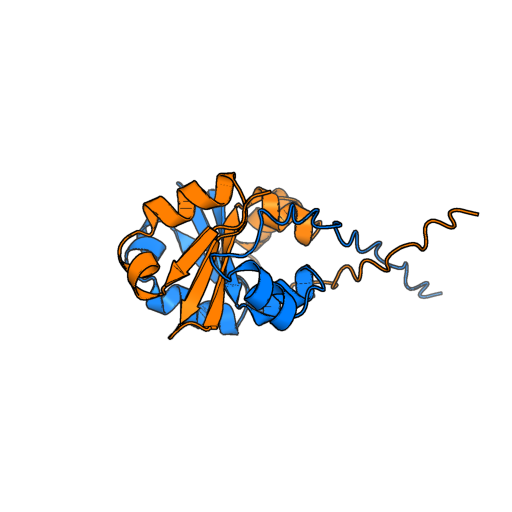HR B C 1
ATOM 801 O O . THR B 1 22 ? -5.086 -3.91 7.039 1 97.38 22 THR B O 1
ATOM 804 N N . ARG B 1 23 ? -5.781 -6.02 7.066 1 95.94 23 ARG B N 1
ATOM 805 C CA . ARG B 1 23 ? -6.895 -5.719 7.965 1 95.94 23 ARG B CA 1
ATOM 806 C C . ARG B 1 23 ? -6.387 -5.273 9.328 1 95.94 23 ARG B C 1
ATOM 808 O O . ARG B 1 23 ? -7.062 -4.512 10.031 1 95.94 23 ARG B O 1
ATOM 815 N N . GLU B 1 24 ? -5.215 -5.758 9.602 1 93.88 24 GLU B N 1
ATOM 816 C CA . GLU B 1 24 ? -4.656 -5.477 10.922 1 93.88 24 GLU B CA 1
ATOM 817 C C . GLU B 1 24 ? -3.645 -4.336 10.859 1 93.88 24 GLU B C 1
ATOM 819 O O . GLU B 1 24 ? -3.193 -3.846 11.898 1 93.88 24 GLU B O 1
ATOM 824 N N . GLY B 1 25 ? -3.23 -3.951 9.703 1 93.31 25 GLY B N 1
ATOM 825 C CA . GLY B 1 25 ? -2.25 -2.891 9.531 1 93.31 25 GLY B CA 1
ATOM 826 C C . GLY B 1 25 ? -1.443 -3.023 8.258 1 93.31 25 GLY B C 1
ATOM 827 O O . GLY B 1 25 ? -1.692 -3.92 7.449 1 93.31 25 GLY B O 1
ATOM 828 N N . PRO B 1 26 ? -0.509 -2.164 8.062 1 94.69 26 PRO B N 1
ATOM 829 C CA . PRO B 1 26 ? 0.306 -2.213 6.844 1 94.69 26 PRO B CA 1
ATOM 830 C C . PRO B 1 26 ? 1.129 -3.494 6.734 1 94.69 26 PRO B C 1
ATOM 832 O O . PRO B 1 26 ? 1.555 -4.047 7.754 1 94.69 26 PRO B O 1
ATOM 835 N N . VAL B 1 27 ? 1.274 -3.934 5.531 1 96.5 27 VAL B N 1
ATOM 836 C CA . VAL B 1 27 ? 2.189 -5.031 5.23 1 96.5 27 VAL B CA 1
ATOM 837 C C . VAL B 1 27 ? 3.422 -4.492 4.508 1 96.5 27 VAL B C 1
ATOM 839 O O . VAL B 1 27 ? 3.334 -4.055 3.357 1 96.5 27 VAL B O 1
ATOM 842 N N . ILE B 1 28 ? 4.52 -4.582 5.191 1 95.81 28 ILE B N 1
ATOM 843 C CA . ILE B 1 28 ? 5.781 -4.117 4.621 1 95.81 28 ILE B CA 1
ATOM 844 C C . ILE B 1 28 ? 6.445 -5.254 3.848 1 95.81 28 ILE B C 1
ATOM 846 O O . ILE B 1 28 ? 6.676 -6.336 4.395 1 95.81 28 ILE B O 1
ATOM 850 N N . ILE B 1 29 ? 6.672 -4.988 2.619 1 96.62 29 ILE B N 1
ATOM 851 C CA . ILE B 1 29 ? 7.344 -5.949 1.754 1 96.62 29 ILE B CA 1
ATOM 852 C C . ILE B 1 29 ? 8.812 -5.566 1.604 1 96.62 29 ILE B C 1
ATOM 854 O O . ILE B 1 29 ? 9.133 -4.434 1.237 1 96.62 29 ILE B O 1
ATOM 858 N N . THR B 1 30 ? 9.68 -6.527 1.907 1 95.38 30 THR B N 1
ATOM 859 C CA . THR B 1 30 ? 11.102 -6.238 1.855 1 95.38 30 THR B CA 1
ATOM 860 C C . THR B 1 30 ? 11.742 -6.871 0.622 1 95.38 30 THR B C 1
ATOM 862 O O . THR B 1 30 ? 11.258 -7.891 0.124 1 95.38 30 THR B O 1
ATOM 865 N N . ASP B 1 31 ? 12.695 -6.273 0.097 1 94.38 31 ASP B N 1
ATOM 866 C CA . ASP B 1 31 ? 13.609 -6.801 -0.91 1 94.38 31 ASP B CA 1
ATOM 867 C C . ASP B 1 31 ? 15.031 -6.914 -0.358 1 94.38 31 ASP B C 1
ATOM 869 O O . ASP B 1 31 ? 15.672 -5.902 -0.073 1 94.38 31 ASP B O 1
ATOM 873 N N . ARG B 1 32 ? 15.469 -8.148 -0.281 1 92.88 32 ARG B N 1
ATOM 874 C CA . ARG B 1 32 ? 16.781 -8.445 0.304 1 92.88 32 ARG B CA 1
ATOM 875 C C . ARG B 1 32 ? 16.906 -7.816 1.688 1 92.88 32 ARG B C 1
ATOM 877 O O . ARG B 1 32 ? 17.906 -7.172 1.99 1 92.88 32 ARG B O 1
ATOM 884 N N . GLY B 1 33 ? 15.82 -7.805 2.471 1 90 33 GLY B N 1
ATOM 885 C CA . GLY B 1 33 ? 15.828 -7.402 3.867 1 90 33 GLY B CA 1
ATOM 886 C C . GLY B 1 33 ? 15.5 -5.934 4.062 1 90 33 GLY B C 1
ATOM 887 O O . GLY B 1 33 ? 15.336 -5.473 5.195 1 90 33 GLY B O 1
ATOM 888 N N . LYS B 1 34 ? 15.344 -5.211 2.988 1 90.06 34 LYS B N 1
ATOM 889 C CA . LYS B 1 34 ? 15.047 -3.785 3.09 1 90.06 34 LYS B CA 1
ATOM 890 C C . LYS B 1 34 ? 13.609 -3.496 2.664 1 90.06 34 LYS B C 1
ATOM 892 O O . LYS B 1 34 ? 13.125 -4.051 1.677 1 90.06 34 LYS B O 1
ATOM 897 N N . PRO B 1 35 ? 12.977 -2.656 3.426 1 93.69 35 PRO B N 1
ATOM 898 C CA . PRO B 1 35 ? 11.633 -2.289 2.986 1 93.69 35 PRO B CA 1
ATOM 899 C C . PRO B 1 35 ? 11.602 -1.724 1.569 1 93.69 35 PRO B C 1
ATOM 901 O O . PRO B 1 35 ? 12.438 -0.88 1.221 1 93.69 35 PRO B O 1
ATOM 904 N N . ALA B 1 36 ? 10.672 -2.242 0.785 1 96 36 ALA B N 1
ATOM 905 C CA . ALA B 1 36 ? 10.594 -1.812 -0.609 1 96 36 ALA B CA 1
ATOM 906 C C . ALA B 1 36 ? 9.195 -1.333 -0.959 1 96 36 ALA B C 1
ATOM 908 O O . ALA B 1 36 ? 9.023 -0.323 -1.647 1 96 36 ALA B O 1
ATOM 909 N N . HIS B 1 37 ? 8.195 -2.014 -0.523 1 97.44 37 HIS B N 1
ATOM 910 C CA . HIS B 1 37 ? 6.797 -1.698 -0.813 1 97.44 37 HIS B CA 1
ATOM 911 C C . HIS B 1 37 ? 5.934 -1.822 0.437 1 97.44 37 HIS B C 1
ATOM 913 O O . HIS B 1 37 ? 6.367 -2.385 1.444 1 97.44 37 HIS B O 1
ATOM 919 N N . VAL B 1 38 ? 4.727 -1.277 0.361 1 97.19 38 VAL B N 1
ATOM 920 C CA . VAL B 1 38 ? 3.748 -1.402 1.438 1 97.19 38 VAL B CA 1
ATOM 921 C C . VAL B 1 38 ? 2.369 -1.695 0.852 1 97.19 38 VAL B C 1
ATOM 923 O O . VAL B 1 38 ? 1.937 -1.033 -0.095 1 97.19 38 VAL B O 1
ATOM 926 N N . LEU B 1 39 ? 1.79 -2.672 1.369 1 98.19 39 LEU B N 1
ATOM 927 C CA . LEU B 1 39 ? 0.403 -2.979 1.041 1 98.19 39 LEU B CA 1
ATOM 928 C C . LEU B 1 39 ? -0.535 -2.508 2.148 1 98.19 39 LEU B C 1
ATOM 930 O O . LEU B 1 39 ? -0.293 -2.773 3.328 1 98.19 39 LEU B O 1
ATOM 934 N N . LEU B 1 40 ? -1.554 -1.752 1.752 1 97 40 LEU B N 1
ATOM 935 C CA . LEU B 1 40 ? -2.557 -1.231 2.676 1 97 40 LEU B CA 1
ATOM 936 C C . LEU B 1 40 ? -3.955 -1.677 2.266 1 97 40 LEU B C 1
ATOM 938 O O . LEU B 1 40 ? -4.215 -1.914 1.083 1 97 40 LEU B O 1
ATOM 942 N N . SER B 1 41 ? -4.809 -1.754 3.314 1 96.94 41 SER B N 1
ATOM 943 C CA . SER B 1 41 ? -6.223 -1.766 2.955 1 96.94 41 SER B CA 1
ATOM 944 C C . SER B 1 41 ? -6.66 -0.422 2.381 1 96.94 41 SER B C 1
ATOM 946 O O . SER B 1 41 ? -6.043 0.607 2.66 1 96.94 41 SER B O 1
ATOM 948 N N . ILE B 1 42 ? -7.691 -0.487 1.683 1 94.12 42 ILE B N 1
ATOM 949 C CA . ILE B 1 42 ? -8.195 0.753 1.099 1 94.12 42 ILE B CA 1
ATOM 950 C C . ILE B 1 42 ? -8.617 1.712 2.209 1 94.12 42 ILE B C 1
ATOM 952 O O . ILE B 1 42 ? -8.445 2.928 2.088 1 94.12 42 ILE B O 1
ATOM 956 N N . GLU B 1 43 ? -9.109 1.252 3.275 1 91.88 43 GLU B N 1
ATOM 957 C CA . GLU B 1 43 ? -9.531 2.07 4.41 1 91.88 43 GLU B CA 1
ATOM 958 C C . GLU B 1 43 ? -8.344 2.795 5.035 1 91.88 43 GLU B C 1
ATOM 960 O O . GLU B 1 43 ? -8.43 3.984 5.348 1 91.88 43 GLU B O 1
ATOM 965 N N . GLU B 1 44 ? -7.25 2.08 5.152 1 91.12 44 GLU B N 1
ATOM 966 C CA . GLU B 1 44 ? -6.062 2.697 5.734 1 91.12 44 GLU B CA 1
ATOM 967 C C . GLU B 1 44 ? -5.473 3.75 4.801 1 91.12 44 GLU B C 1
ATOM 969 O O . GLU B 1 44 ? -5.012 4.801 5.25 1 91.12 44 GLU B O 1
ATOM 974 N N . TYR B 1 45 ? -5.523 3.455 3.609 1 91 45 TYR B N 1
ATOM 975 C CA . TYR B 1 45 ? -5.039 4.422 2.633 1 91 45 TYR B CA 1
ATOM 976 C C . TYR B 1 45 ? -5.867 5.699 2.666 1 91 45 TYR B C 1
ATOM 978 O O . TYR B 1 45 ? -5.324 6.805 2.592 1 91 45 TYR B O 1
ATOM 986 N N . GLN B 1 46 ? -7.125 5.57 2.766 1 88.31 46 GLN B N 1
ATOM 987 C CA . GLN B 1 46 ? -8.023 6.715 2.859 1 88.31 46 GLN B CA 1
ATOM 988 C C . GLN B 1 46 ? -7.715 7.555 4.098 1 88.31 46 GLN B C 1
ATOM 990 O O . GLN B 1 46 ? -7.719 8.789 4.031 1 88.31 46 GLN B O 1
ATOM 995 N N . LYS B 1 47 ? -7.461 6.883 5.098 1 85.69 47 LYS B N 1
ATOM 996 C CA . LYS B 1 47 ? -7.109 7.59 6.328 1 85.69 47 LYS B CA 1
ATOM 997 C C . LYS B 1 47 ? -5.812 8.375 6.156 1 85.69 47 LYS B C 1
ATOM 999 O O . LYS B 1 47 ? -5.715 9.523 6.605 1 85.69 47 LYS B O 1
ATOM 1004 N N . LEU B 1 48 ? -4.914 7.805 5.547 1 84 48 LEU B N 1
ATOM 1005 C CA . LEU B 1 48 ? -3.604 8.422 5.367 1 84 48 LEU B CA 1
ATOM 1006 C C . LEU B 1 48 ? -3.689 9.617 4.422 1 84 48 LEU B C 1
ATOM 1008 O O . LEU B 1 48 ? -3.02 10.625 4.629 1 84 48 LEU B O 1
ATOM 1012 N N . THR B 1 49 ? -4.512 9.414 3.4 1 84.19 49 THR B N 1
ATOM 1013 C CA . THR B 1 49 ? -4.547 10.445 2.367 1 84.19 49 THR B CA 1
ATOM 1014 C C . THR B 1 49 ? -5.637 11.477 2.666 1 84.19 49 THR B C 1
ATOM 1016 O O . THR B 1 49 ? -5.617 12.578 2.121 1 84.19 49 THR B O 1
ATOM 1019 N N . GLY B 1 50 ? -6.594 11.047 3.434 1 80.31 50 GLY B N 1
ATOM 1020 C CA . GLY B 1 50 ? -7.758 11.898 3.66 1 80.31 50 GLY B CA 1
ATOM 1021 C C . GLY B 1 50 ? -8.734 11.891 2.504 1 80.31 50 GLY B C 1
ATOM 1022 O O . GLY B 1 50 ? -9.703 12.656 2.494 1 80.31 50 GLY B O 1
ATOM 1023 N N . ILE B 1 51 ? -8.328 11.125 1.521 1 71.62 51 ILE B N 1
ATOM 1024 C CA . ILE B 1 51 ? -9.18 11.047 0.335 1 71.62 51 ILE B CA 1
ATOM 1025 C C . ILE B 1 51 ? -10.18 9.906 0.496 1 71.62 51 ILE B C 1
ATOM 1027 O O . ILE B 1 51 ? -9.805 8.781 0.851 1 71.62 51 ILE B O 1
ATOM 1031 N N . GLY B 1 52 ? -11.445 10.211 0.408 1 67.81 52 GLY B N 1
ATOM 1032 C CA . GLY B 1 52 ? -12.5 9.234 0.608 1 67.81 52 GLY B CA 1
ATOM 1033 C C . GLY B 1 52 ? -12.508 8.141 -0.441 1 67.81 52 GLY B C 1
ATOM 1034 O O . GLY B 1 52 ? -11.914 8.297 -1.512 1 67.81 52 GLY B O 1
ATOM 1035 N N . ALA B 1 53 ? -12.984 7.062 -0.093 1 63.94 53 ALA B N 1
ATOM 1036 C CA . ALA B 1 53 ? -13.094 5.895 -0.961 1 63.94 53 ALA B CA 1
ATOM 1037 C C . ALA B 1 53 ? -13.75 6.258 -2.291 1 63.94 53 ALA B C 1
ATOM 1039 O O . ALA B 1 53 ? -13.336 5.766 -3.346 1 63.94 53 ALA B O 1
ATOM 1040 N N . SER B 1 54 ? -14.656 7.125 -2.137 1 66.56 54 SER B N 1
ATOM 1041 C CA . SER B 1 54 ? -15.398 7.5 -3.338 1 66.56 54 SER B CA 1
ATOM 1042 C C . SER B 1 54 ? -14.5 8.227 -4.336 1 66.56 54 SER B C 1
ATOM 1044 O O . SER B 1 54 ? -14.609 8.016 -5.543 1 66.56 54 SER B O 1
ATOM 1046 N N . ILE B 1 55 ? -13.688 9.008 -3.805 1 68.94 55 ILE B N 1
ATOM 1047 C CA . ILE B 1 55 ? -12.789 9.742 -4.691 1 68.94 55 ILE B CA 1
ATOM 1048 C C . ILE B 1 55 ? -11.781 8.781 -5.316 1 68.94 55 ILE B C 1
ATOM 1050 O O . ILE B 1 55 ? -11.453 8.898 -6.5 1 68.94 55 ILE B O 1
ATOM 1054 N N . VAL B 1 56 ? -11.406 7.754 -4.562 1 70.56 56 VAL B N 1
ATOM 1055 C CA . VAL B 1 56 ? -10.469 6.758 -5.07 1 70.56 56 VAL B CA 1
ATOM 1056 C C . VAL B 1 56 ? -11.125 5.961 -6.199 1 70.56 56 VAL B C 1
ATOM 1058 O O . VAL B 1 56 ? -10.492 5.668 -7.211 1 70.56 56 VAL B O 1
ATOM 1061 N N . GLU B 1 57 ? -12.391 5.707 -5.973 1 73.56 57 GLU B N 1
ATOM 1062 C CA . GLU B 1 57 ? -13.141 4.992 -7 1 73.56 57 GLU B CA 1
ATOM 1063 C C . GLU B 1 57 ? -13.195 5.785 -8.297 1 73.56 57 GLU B C 1
ATOM 1065 O O . GLU B 1 57 ? -13.086 5.215 -9.391 1 73.56 57 GLU B O 1
ATOM 1070 N N . LEU B 1 58 ? -13.359 7.102 -8.109 1 69.62 58 LEU B N 1
ATOM 1071 C CA . LEU B 1 58 ? -13.438 7.973 -9.281 1 69.62 58 LEU B CA 1
ATOM 1072 C C . LEU B 1 58 ? -12.102 8.008 -10.023 1 69.62 58 LEU B C 1
ATOM 1074 O O . LEU B 1 58 ? -12.07 8.109 -11.25 1 69.62 58 LEU B O 1
ATOM 1078 N N . LEU B 1 59 ? -11.117 7.828 -9.25 1 65.69 59 LEU B N 1
ATOM 1079 C CA . LEU B 1 59 ? -9.781 7.891 -9.836 1 65.69 59 LEU B CA 1
ATOM 1080 C C . LEU B 1 59 ? -9.453 6.605 -10.586 1 65.69 59 LEU B C 1
ATOM 1082 O O . LEU B 1 59 ? -8.648 6.613 -11.516 1 65.69 59 LEU B O 1
ATOM 1086 N N . VAL B 1 60 ? -10 5.531 -10.102 1 66.25 60 VAL B N 1
ATOM 1087 C CA . VAL B 1 60 ? -9.711 4.219 -10.68 1 66.25 60 VAL B CA 1
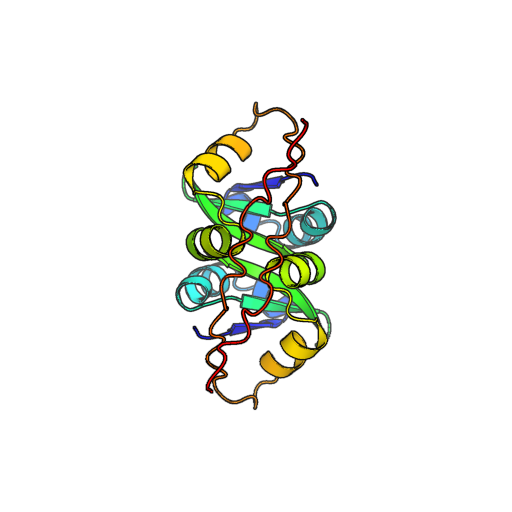ATOM 1088 C C . VAL B 1 60 ? -10.477 4.051 -11.992 1 66.25 60 VAL B C 1
ATOM 1090 O O . VAL B 1 60 ? -10.078 3.275 -12.859 1 66.25 60 VAL B O 1
ATOM 1093 N N . MET B 1 61 ? -11.5 4.812 -12.055 1 59.28 61 MET B N 1
ATOM 1094 C CA . MET B 1 61 ? -12.312 4.605 -13.25 1 59.28 61 MET B CA 1
ATOM 1095 C C . MET B 1 61 ? -11.516 4.926 -14.508 1 59.28 61 MET B C 1
ATOM 1097 O O . MET B 1 61 ? -10.766 5.902 -14.539 1 59.28 61 MET B O 1
ATOM 1101 N N . PRO B 1 62 ? -11.203 3.83 -15.227 1 54.41 62 PRO B N 1
ATOM 1102 C CA . PRO B 1 62 ? -10.43 3.936 -16.469 1 54.41 62 PRO B CA 1
ATOM 1103 C C . PRO B 1 62 ? -10.578 5.297 -17.141 1 54.41 62 PRO B C 1
ATOM 1105 O O . PRO B 1 62 ? -9.625 5.801 -17.734 1 54.41 62 PRO B O 1
ATOM 1108 N N . ASP B 1 63 ? -11.703 5.684 -17.406 1 47.84 63 ASP B N 1
ATOM 1109 C CA . ASP B 1 63 ? -11.906 6.887 -18.203 1 47.84 63 ASP B CA 1
ATOM 1110 C C . ASP B 1 63 ? -11.562 8.141 -17.406 1 47.84 63 ASP B C 1
ATOM 1112 O O . ASP B 1 63 ? -11.859 9.258 -17.828 1 47.84 63 ASP B O 1
ATOM 1116 N N . ALA B 1 64 ? -11.141 7.832 -16.266 1 47.94 64 ALA B N 1
ATOM 1117 C CA . ALA B 1 64 ? -10.914 9.07 -15.516 1 47.94 64 ALA B CA 1
ATOM 1118 C C . ALA B 1 64 ? -9.641 9.773 -16 1 47.94 64 ALA B C 1
ATOM 1120 O O . ALA B 1 64 ? -8.672 9.117 -16.375 1 47.94 64 ALA B O 1
ATOM 1121 N N . PRO B 1 65 ? -9.734 11.008 -16.406 1 44.88 65 PRO B N 1
ATOM 1122 C CA . PRO B 1 65 ? -8.539 11.742 -16.828 1 44.88 65 PRO B CA 1
ATOM 1123 C C . PRO B 1 65 ? -7.383 11.602 -15.836 1 44.88 65 PRO B C 1
ATOM 1125 O O . PRO B 1 65 ? -7.598 11.266 -14.672 1 44.88 65 PRO B O 1
ATOM 1128 N N . ASP B 1 66 ? -6.168 11.562 -16.328 1 43.62 66 ASP B N 1
ATOM 1129 C CA .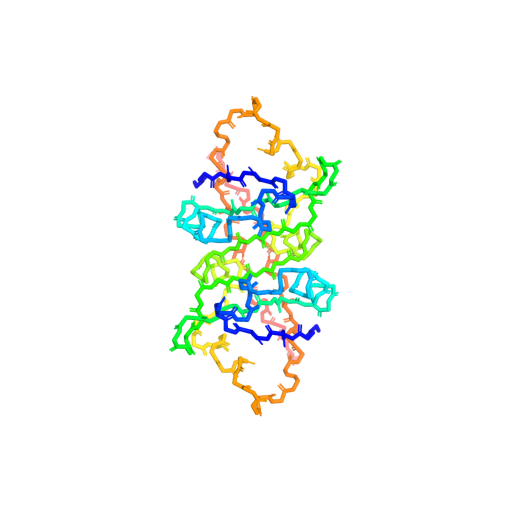 ASP B 1 66 ? -4.945 11.586 -15.531 1 43.62 66 ASP B CA 1
ATOM 1130 C C . ASP B 1 66 ? -5.074 12.57 -14.367 1 43.62 66 ASP B C 1
ATOM 1132 O O . ASP B 1 66 ? -5.004 13.781 -14.555 1 43.62 66 ASP B O 1
ATOM 1136 N N . ILE B 1 67 ? -5.945 12.242 -13.57 1 43.44 67 ILE B N 1
ATOM 1137 C CA . ILE B 1 67 ? -6.008 13.156 -12.43 1 43.44 67 ILE B CA 1
ATOM 1138 C C . ILE B 1 67 ? -4.672 13.156 -11.695 1 43.44 67 ILE B C 1
ATOM 1140 O O . ILE B 1 67 ? -4.176 12.102 -11.289 1 43.44 67 ILE B O 1
ATOM 1144 N N . ASP B 1 68 ? -3.848 14.227 -12.008 1 40.69 68 ASP B N 1
ATOM 1145 C CA . ASP B 1 68 ? -2.633 14.469 -11.234 1 40.69 68 ASP B CA 1
ATOM 1146 C C . ASP B 1 68 ? -2.934 14.523 -9.742 1 40.69 68 ASP B C 1
ATOM 1148 O O . ASP B 1 68 ? -3.631 15.43 -9.281 1 40.69 68 ASP B O 1
ATOM 1152 N N . PHE B 1 69 ? -3.039 13.43 -9.211 1 45.19 69 PHE B N 1
ATOM 1153 C CA . PHE B 1 69 ? -3.285 13.383 -7.773 1 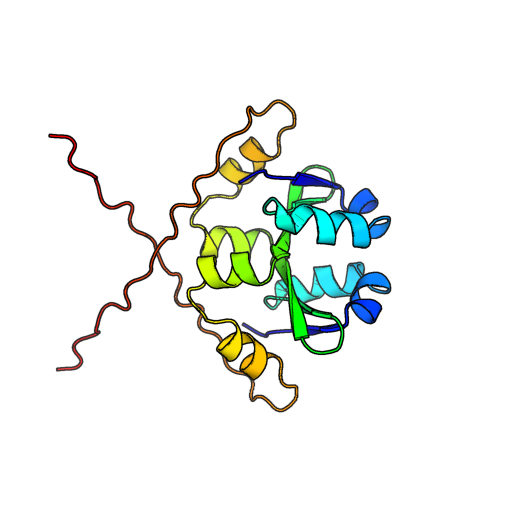45.19 69 PHE B CA 1
ATOM 1154 C C . PHE B 1 69 ? -2.164 14.078 -7.012 1 45.19 69 PHE B C 1
ATOM 1156 O O . PHE B 1 69 ? -1.021 13.617 -7.023 1 45.19 69 PHE B O 1
ATOM 1163 N N . ASP B 1 70 ? -2.104 15.383 -7.152 1 40 70 ASP B N 1
ATOM 1164 C CA . ASP B 1 70 ? -1.186 16.062 -6.242 1 40 70 ASP B CA 1
ATOM 1165 C C . ASP B 1 70 ? -1.482 15.695 -4.793 1 40 70 ASP B C 1
ATOM 1167 O O . ASP B 1 70 ? -2.557 16 -4.273 1 40 70 ASP B O 1
ATOM 1171 N N . THR B 1 71 ? -1.024 14.547 -4.523 1 42.03 71 THR B N 1
ATOM 1172 C CA . THR B 1 71 ? -1.162 14.094 -3.145 1 42.03 71 THR B CA 1
ATOM 1173 C C . THR B 1 71 ? -0.741 15.195 -2.172 1 42.03 71 THR B C 1
ATOM 1175 O O . THR B 1 71 ? 0.391 15.68 -2.227 1 42.03 71 THR B O 1
ATOM 1178 N N . GLU B 1 72 ? -1.504 16.188 -2.129 1 37.28 72 GLU B N 1
ATOM 1179 C CA . GLU B 1 72 ? -1.19 17.125 -1.047 1 37.28 72 GLU B CA 1
ATOM 1180 C C . GLU B 1 72 ? -0.846 16.375 0.239 1 37.28 72 GLU B C 1
ATOM 1182 O O . GLU B 1 72 ? -1.579 15.477 0.657 1 37.28 72 GLU B O 1
ATOM 1187 N N . ARG B 1 73 ? 0.49 16.234 0.333 1 40.81 73 ARG B N 1
ATOM 1188 C CA . ARG B 1 73 ? 1.056 15.656 1.551 1 40.81 73 ARG B CA 1
ATOM 1189 C C . ARG B 1 73 ? 0.396 16.25 2.791 1 40.81 73 ARG B C 1
ATOM 1191 O O . ARG B 1 73 ? 0.326 17.469 2.939 1 40.81 73 ARG B O 1
ATOM 1198 N N . ALA B 1 74 ? -0.562 15.68 3.285 1 39.25 74 ALA B N 1
ATOM 1199 C CA . ALA B 1 74 ? -1.041 16.188 4.566 1 39.25 74 ALA B CA 1
ATOM 1200 C C . ALA B 1 74 ? 0.079 16.203 5.605 1 39.25 74 ALA B C 1
ATOM 1202 O O . ALA B 1 74 ? 0.625 15.148 5.953 1 39.25 74 ALA B O 1
ATOM 1203 N N . VAL B 1 75 ? 1.03 17.141 5.43 1 34.25 75 VAL B N 1
ATOM 1204 C CA . VAL B 1 75 ? 2.033 17.328 6.473 1 34.25 75 VAL B CA 1
ATOM 1205 C C . VAL B 1 75 ? 1.348 17.484 7.824 1 34.25 75 VAL B C 1
ATOM 1207 O O . VAL B 1 75 ? 0.531 18.391 8.008 1 34.25 75 VAL B O 1
ATOM 1210 N N . ILE B 1 76 ? 1.157 16.422 8.477 1 34.5 76 ILE B N 1
ATOM 1211 C CA . ILE B 1 76 ? 0.664 16.531 9.844 1 34.5 76 ILE B CA 1
ATOM 1212 C C . ILE B 1 76 ? 1.74 17.141 10.742 1 34.5 76 ILE B C 1
ATOM 1214 O O . ILE B 1 76 ? 2.824 16.562 10.891 1 34.5 76 ILE B O 1
ATOM 1218 N N . THR B 1 77 ? 1.768 18.469 10.875 1 30.52 77 THR B N 1
ATOM 1219 C CA . THR B 1 77 ? 2.576 19.125 11.898 1 30.52 77 THR B CA 1
ATOM 1220 C C . THR B 1 77 ? 2.166 18.656 13.289 1 30.52 77 THR B C 1
ATOM 1222 O O . THR B 1 77 ? 0.984 18.688 13.641 1 30.52 77 THR B O 1
ATOM 1225 N N . PRO B 1 78 ? 2.957 17.781 13.875 1 33.44 78 PRO B N 1
ATOM 1226 C CA . PRO B 1 78 ? 2.637 17.469 15.266 1 33.44 78 PRO B CA 1
ATOM 1227 C C . PRO B 1 78 ? 2.244 18.688 16.078 1 33.44 78 PRO B C 1
ATOM 1229 O O . PRO B 1 78 ? 2.924 19.719 16.016 1 33.44 78 PRO B O 1
ATOM 1232 N N . ARG B 1 79 ? 0.915 18.891 16.203 1 36.56 79 ARG B N 1
ATOM 1233 C CA . ARG B 1 79 ? 0.598 19.984 17.125 1 36.56 79 ARG B CA 1
ATOM 1234 C C . ARG B 1 79 ? 1.223 19.75 18.484 1 36.56 79 ARG B C 1
ATOM 1236 O O . ARG B 1 79 ? 1.149 18.641 19.031 1 36.56 79 ARG B O 1
ATOM 1243 N N . ALA B 1 80 ? 2.162 20.5 18.906 1 36.19 80 ALA B N 1
ATOM 1244 C CA . ALA B 1 80 ? 2.762 20.547 20.234 1 36.19 80 ALA B CA 1
ATOM 1245 C C . ALA B 1 80 ? 1.689 20.594 21.328 1 36.19 80 ALA B C 1
ATOM 1247 O O . ALA B 1 80 ? 0.804 21.453 21.297 1 36.19 80 ALA B O 1
ATOM 1248 N N . VAL B 1 81 ? 1.067 19.406 21.672 1 34.44 81 VAL B N 1
ATOM 1249 C CA . VAL B 1 81 ? 0.253 19.516 22.875 1 34.44 81 VAL B CA 1
ATOM 1250 C C . VAL B 1 81 ? 1.06 20.188 23.984 1 34.44 81 VAL B C 1
ATOM 1252 O O . VAL B 1 81 ? 2.186 19.766 24.281 1 34.44 81 VAL B O 1
ATOM 1255 N N . ASP B 1 82 ? 0.924 21.438 24.047 1 33.16 82 ASP B N 1
ATOM 1256 C CA . ASP B 1 82 ? 1.446 22.156 25.203 1 33.16 82 ASP B CA 1
ATOM 1257 C C . ASP B 1 82 ? 0.957 21.531 26.516 1 33.16 82 ASP B C 1
ATOM 1259 O O . ASP B 1 82 ? -0.241 21.547 26.797 1 33.16 82 ASP B O 1
ATOM 1263 N N . LEU B 1 83 ? 1.524 20.406 26.875 1 40 83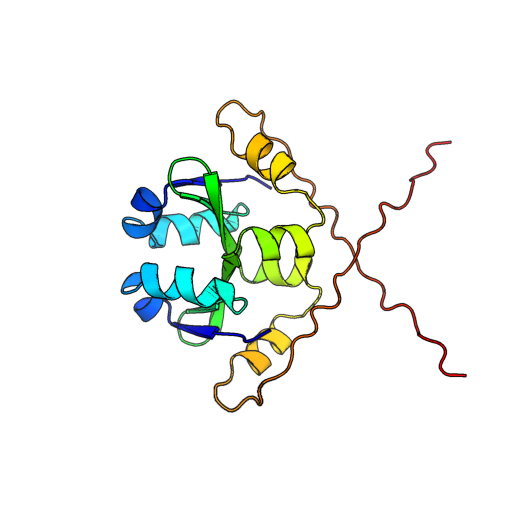 LEU B N 1
ATOM 1264 C CA . LEU B 1 83 ? 1.32 19.969 28.25 1 40 83 LEU B CA 1
ATOM 1265 C C . LEU B 1 83 ? 1.819 21.016 29.234 1 40 83 LEU B C 1
ATOM 1267 O O . LEU B 1 83 ? 2.035 20.703 30.406 1 40 83 LEU B O 1
ATOM 1271 N N . SER B 1 84 ? 1.701 22.25 28.969 1 32.31 84 SER B N 1
ATOM 1272 C CA . SER B 1 84 ? 1.864 23.031 30.172 1 32.31 84 SER B CA 1
ATOM 1273 C C . SER B 1 84 ? 0.615 22.969 31.047 1 32.31 84 SER B C 1
ATOM 1275 O O . SER B 1 84 ? -0.486 22.734 30.547 1 32.31 84 SER B O 1
#

Radius of gyration: 16.2 Å; Cα contacts (8 Å, |Δi|>4): 272; chains: 2; bounding box: 32×54×48 Å

Nearest PDB structures (foldseek):
  3k33-assembly1_C-2  TM=6.436E-01  e=1.178E-01  Punavirus P1
  2ja3-assembly3_F  TM=4.901E-01  e=8.688E-01  Homo sapiens
  2ja3-assembly1_B  TM=4.411E-01  e=1.145E+00  Homo sapiens
  2ja3-assembly2_D  TM=3.993E-01  e=1.145E+00  Homo sapiens
  4noc-assembly1_A  TM=2.938E-01  e=1.615E+00  Kribbella flavida DSM 17836

Sequence (168 aa):
MSITTMSSREFNHDTSGAKKATREGPVIITDRGKPAHVLLSIEEYQKLTGIGASIVELLVMPDAPDIDFDTERAVITPRAVDLSMSITTMSSREFNHDTSGAKKATREGPVIITDRGKPAHVLLSIEEYQKLTGIGASIVELLVMPDAPDIDFDTERAVITPRAVDLS

InterPro domains:
  IPR006442 Type II toxin-antitoxin system, antitoxin Phd/YefM [PF02604] (5-53)
  IPR036165 YefM-like superfamily [SSF143120] (4-64)

Organism: NCBI:txid47879

Secondary structure (DSSP, 8-state):
-PPEEEEHHHHHH-HHHHHHHTTTS-EEEEETTEEEEEEEEHHHHHHHH---HHHHHHHHSTTS--------------------/-PPEEEEHHHHHH-HHHHHHHTTTS-EEEEETTEEEEEEEEHHHHHHHH---HHHHHHHHSTTS--------------------

Solvent-accessible surface area (backbone atoms only — not comparable to full-atom values): 9357 Å² total; per-residue (Å²): 80,52,76,44,71,41,43,48,68,54,42,67,74,33,49,67,60,50,58,58,47,16,79,47,22,47,28,38,28,15,56,97,85,36,77,46,30,34,37,30,27,41,69,58,48,23,54,42,61,68,46,51,68,67,57,50,51,52,61,55,37,79,84,39,68,88,57,65,53,72,70,64,59,19,63,40,69,80,71,78,74,73,81,116,80,50,76,44,69,39,43,48,68,54,42,67,74,31,51,68,59,50,59,57,49,18,78,48,22,47,28,37,27,16,57,96,84,36,79,45,31,33,37,29,27,42,68,57,48,24,54,42,64,68,45,52,66,67,58,50,50,52,62,55,38,79,84,38,69,87,57,66,51,71,70,66,61,22,66,44,68,80,72,76,74,72,81,116